Protein AF-A0A7Y2G141-F1 (afdb_monomer)

Foldseek 3Di:
DDDDDDDDDDDDDPDPPQDEDEDAVVCCCVPPVVNVVLVVVLVVVCVVLVVVLVVLVVVLVVLVVCLVPCVVVDDPVRSVVSVVVSVVSVVVSVVSVVVSVVVSVVSSVVVVVVVVVVVVVVVVVVCVVVVNPYYHHDDDD

pLDDT: mean 78.7, std 19.79, range [36.88, 98.44]

Mean predicted aligned error: 12.47 Å

Secondary structure (DSSP, 8-state):
-------------------EEEEEHHHHHHH-HHHHHHHHHHHHHHHHHHHHHHHHHHHHHHHHHHHHHHTTTS-HHHHHHHHHHHHHHHHHHHHHHHHHHHHHHHHHHHHHHHHHHHHHHHHHHHHHHHT-SEEEEET--

Nearest PDB structures (foldseek):
  4kqt-assembly1_A  TM=7.259E-01  e=3.154E-01  Caulobacter vibrioides CB15
  8akw-assembly1_0  TM=6.455E-01  e=3.241E+00  Synechocystis sp. PCC 6803
  8akz-assembly1_0  TM=5.932E-01  e=3.241E+00  Synechocystis sp. PCC 6803
  7o3z-assembly1_F  TM=3.683E-01  e=3.446E+00  Synechocystis sp. PCC 6803 substr. Kazusa

Structure (mmCIF, N/CA/C/O backbone):
data_AF-A0A7Y2G141-F1
#
_entry.id   AF-A0A7Y2G141-F1
#
loop_
_atom_site.group_PDB
_atom_site.id
_atom_site.type_symbol
_atom_site.label_atom_id
_atom_site.label_alt_id
_atom_site.label_comp_id
_atom_site.label_asym_id
_atom_site.label_entity_id
_atom_site.label_seq_id
_atom_site.pdbx_PDB_ins_code
_atom_site.Cartn_x
_atom_site.Cartn_y
_atom_site.Cartn_z
_atom_site.occupancy
_atom_site.B_iso_or_equiv
_atom_site.auth_seq_id
_atom_site.auth_comp_id
_atom_site.auth_asym_id
_atom_site.auth_atom_id
_atom_site.pdbx_PDB_model_num
ATOM 1 N N . MET A 1 1 ? -0.539 25.732 -52.200 1.00 42.53 1 MET A N 1
ATOM 2 C CA . MET A 1 1 ? 0.700 25.735 -53.005 1.00 42.53 1 MET A CA 1
ATOM 3 C C . MET A 1 1 ? 1.497 26.969 -52.633 1.00 42.53 1 MET A C 1
ATOM 5 O O . MET A 1 1 ? 1.049 28.062 -52.943 1.00 42.53 1 MET A O 1
ATOM 9 N N . ILE A 1 2 ? 2.608 26.811 -51.914 1.00 39.62 2 ILE A N 1
ATOM 10 C CA . ILE A 1 2 ? 3.557 27.898 -51.635 1.00 39.62 2 ILE A CA 1
ATOM 11 C C . ILE A 1 2 ? 4.900 27.417 -52.178 1.00 39.62 2 ILE A C 1
ATOM 13 O O . ILE A 1 2 ? 5.389 26.365 -51.773 1.00 39.62 2 ILE A O 1
ATOM 17 N N . ALA A 1 3 ? 5.412 28.136 -53.173 1.00 44.03 3 ALA A N 1
ATOM 18 C CA . ALA A 1 3 ? 6.659 27.841 -53.862 1.00 44.03 3 ALA A CA 1
ATOM 19 C C . ALA A 1 3 ? 7.844 28.388 -53.052 1.00 44.03 3 ALA A C 1
ATOM 21 O O . ALA A 1 3 ? 7.824 29.548 -52.644 1.00 44.03 3 ALA A O 1
ATOM 22 N N . LEU A 1 4 ? 8.866 27.556 -52.833 1.00 39.16 4 LEU A N 1
ATOM 23 C CA . LEU A 1 4 ? 10.118 27.924 -52.172 1.00 39.16 4 LEU A CA 1
ATOM 24 C C . LEU A 1 4 ? 11.226 27.993 -53.231 1.00 39.16 4 LEU A C 1
ATOM 26 O O . LEU A 1 4 ? 11.647 26.973 -53.770 1.00 39.16 4 LEU A O 1
ATOM 30 N N . THR A 1 5 ? 11.672 29.202 -53.562 1.00 44.91 5 THR A N 1
ATOM 31 C CA . THR A 1 5 ? 12.818 29.456 -54.447 1.00 44.91 5 THR A CA 1
ATOM 32 C C . THR A 1 5 ? 14.131 29.237 -53.697 1.00 44.91 5 THR A C 1
ATOM 34 O O . THR A 1 5 ? 14.418 29.949 -52.737 1.00 44.91 5 THR A O 1
ATOM 37 N N . ALA A 1 6 ? 14.931 28.271 -54.156 1.00 43.62 6 ALA A N 1
ATOM 38 C CA . ALA A 1 6 ? 16.275 27.984 -53.664 1.00 43.62 6 ALA A CA 1
ATOM 39 C C . ALA A 1 6 ? 17.331 28.697 -54.528 1.00 43.62 6 ALA A C 1
ATOM 41 O O . ALA A 1 6 ? 17.389 28.486 -55.738 1.00 43.62 6 ALA A O 1
ATOM 42 N N . ALA A 1 7 ? 18.179 29.520 -53.906 1.00 47.19 7 ALA A N 1
ATOM 43 C CA . ALA A 1 7 ? 19.407 30.029 -54.513 1.00 47.19 7 ALA A CA 1
ATOM 44 C C . ALA A 1 7 ? 20.588 29.184 -54.008 1.00 47.19 7 ALA A C 1
ATOM 46 O O . ALA A 1 7 ? 20.893 29.193 -52.817 1.00 47.19 7 ALA A O 1
ATOM 47 N N . MET A 1 8 ? 21.220 28.427 -54.910 1.00 47.16 8 MET A N 1
ATOM 48 C CA . MET A 1 8 ? 22.413 27.624 -54.625 1.00 47.16 8 MET A CA 1
ATOM 49 C C . MET A 1 8 ? 23.687 28.452 -54.822 1.00 47.16 8 MET A C 1
ATOM 51 O O . MET A 1 8 ? 23.939 28.961 -55.912 1.00 47.16 8 MET A O 1
ATOM 55 N N . LEU A 1 9 ? 24.521 28.513 -53.785 1.00 45.03 9 LEU A N 1
ATOM 56 C CA . LEU A 1 9 ? 25.952 28.805 -53.889 1.00 45.03 9 LEU A CA 1
ATOM 57 C C . LEU A 1 9 ? 26.710 27.493 -53.629 1.00 45.03 9 LEU A C 1
ATOM 59 O O . LEU A 1 9 ? 26.372 26.797 -52.668 1.00 45.03 9 LEU A O 1
ATOM 63 N N . PRO A 1 10 ? 27.704 27.117 -54.456 1.00 50.41 10 PRO A N 1
ATOM 64 C CA . PRO A 1 10 ? 28.407 25.857 -54.293 1.00 50.41 10 PRO A CA 1
ATOM 65 C C . PRO A 1 10 ? 29.426 26.002 -53.162 1.00 50.41 10 PRO A C 1
ATOM 67 O O . PRO A 1 10 ? 30.491 26.588 -53.336 1.00 50.41 10 PRO A O 1
ATOM 70 N N . VAL A 1 11 ? 29.097 25.459 -51.993 1.00 49.22 11 VAL A N 1
ATOM 71 C CA . VAL A 1 11 ? 30.092 25.154 -50.965 1.00 49.22 11 VAL A CA 1
ATOM 72 C C . VAL A 1 11 ? 30.460 23.692 -51.152 1.00 49.22 11 VAL A C 1
ATOM 74 O O . VAL A 1 11 ? 29.670 22.793 -50.883 1.00 49.22 11 VAL A O 1
ATOM 77 N N . THR A 1 12 ? 31.661 23.446 -51.662 1.00 50.62 12 THR A N 1
ATOM 78 C CA . THR A 1 12 ? 32.269 22.117 -51.656 1.00 50.62 12 THR A CA 1
ATOM 79 C C . THR A 1 12 ? 32.612 21.752 -50.215 1.00 50.62 12 THR A C 1
ATOM 81 O O . THR A 1 12 ? 33.692 22.092 -49.733 1.00 50.62 12 THR A O 1
ATOM 84 N N . SER A 1 13 ? 31.699 21.077 -49.513 1.00 39.25 13 SER A N 1
ATOM 85 C CA . SER A 1 13 ? 32.043 20.342 -48.297 1.00 39.25 13 SER A CA 1
ATOM 86 C C . SER A 1 13 ? 32.337 18.888 -48.651 1.00 39.25 13 SER A C 1
ATOM 88 O O . SER A 1 13 ? 31.442 18.132 -49.019 1.00 39.25 13 SER A O 1
ATOM 90 N N . LEU A 1 14 ? 33.593 18.481 -48.485 1.00 45.84 14 LEU A N 1
ATOM 91 C CA . LEU A 1 14 ? 33.931 17.094 -48.175 1.00 45.84 14 LEU A CA 1
ATOM 92 C C . LEU A 1 14 ? 33.525 16.851 -46.717 1.00 45.84 14 LEU A C 1
ATOM 94 O O . LEU A 1 14 ? 34.340 16.943 -45.806 1.00 45.84 14 LEU A O 1
ATOM 98 N N . ALA A 1 15 ? 32.238 16.621 -46.498 1.00 39.22 15 ALA A N 1
ATOM 99 C CA . ALA A 1 15 ? 31.701 16.124 -45.245 1.00 39.22 15 ALA A CA 1
ATOM 100 C C . ALA A 1 15 ? 30.844 14.920 -45.624 1.00 39.22 15 ALA A C 1
ATOM 102 O O . ALA A 1 15 ? 29.933 15.058 -46.440 1.00 39.22 15 ALA A O 1
ATOM 103 N N . GLY A 1 16 ? 31.193 13.735 -45.115 1.00 40.00 16 GLY A N 1
ATOM 104 C CA . GLY A 1 16 ? 30.326 12.566 -45.242 1.00 40.00 16 GLY A CA 1
ATOM 105 C C . GLY A 1 16 ? 28.923 12.933 -44.763 1.00 40.00 16 GLY A C 1
ATOM 106 O O . GLY A 1 16 ? 28.789 13.716 -43.823 1.00 40.00 16 GLY A O 1
ATOM 107 N N . GLU A 1 17 ? 27.894 12.438 -45.448 1.00 41.75 17 GLU A N 1
ATOM 108 C CA . GLU A 1 17 ? 26.502 12.608 -45.032 1.00 41.75 17 GLU A CA 1
ATOM 109 C C . GLU A 1 17 ? 26.323 12.025 -43.626 1.00 41.75 17 GLU A C 1
ATOM 111 O O . GLU A 1 17 ? 26.118 10.828 -43.458 1.00 41.75 17 GLU A O 1
ATOM 116 N N . VAL A 1 18 ? 26.436 12.873 -42.604 1.00 49.25 18 VAL A N 1
ATOM 117 C CA . VAL A 1 18 ? 26.144 12.507 -41.219 1.00 49.25 18 VAL A CA 1
ATOM 118 C C . VAL A 1 18 ? 24.627 12.411 -41.104 1.00 49.25 18 VAL A C 1
ATOM 120 O O . VAL A 1 18 ? 23.927 13.425 -41.038 1.00 49.25 18 VAL A O 1
ATOM 123 N N . ALA A 1 19 ? 24.106 11.189 -41.111 1.00 52.50 19 ALA A N 1
ATOM 124 C CA . ALA A 1 19 ? 22.697 10.935 -40.865 1.00 52.50 19 ALA A CA 1
ATOM 125 C C . ALA A 1 19 ? 22.426 11.014 -39.350 1.00 52.50 19 ALA A C 1
ATOM 127 O O . ALA A 1 19 ? 22.930 10.208 -38.566 1.00 52.50 19 ALA A O 1
ATOM 128 N N . VAL A 1 20 ? 21.651 12.022 -38.936 1.00 50.41 20 VAL A N 1
ATOM 129 C CA . VAL A 1 20 ? 21.301 12.286 -37.530 1.00 50.41 20 VAL A CA 1
ATOM 130 C C . VAL A 1 20 ? 19.837 11.925 -37.294 1.00 50.41 20 VAL A C 1
ATOM 132 O O . VAL A 1 20 ? 18.951 12.477 -37.947 1.00 50.41 20 VAL A O 1
ATOM 135 N N . ALA A 1 21 ? 19.574 11.046 -36.324 1.00 57.22 21 ALA A N 1
ATOM 136 C CA . ALA A 1 21 ? 18.221 10.721 -35.872 1.00 57.22 21 ALA A CA 1
ATOM 137 C C . ALA A 1 21 ? 17.987 11.228 -34.442 1.00 57.22 21 ALA A C 1
ATOM 139 O O . ALA A 1 21 ? 18.823 11.055 -33.552 1.00 57.22 21 ALA A O 1
ATOM 140 N N . VAL A 1 22 ? 16.828 11.851 -34.215 1.00 54.06 22 VAL A N 1
ATOM 141 C CA . VAL A 1 22 ? 16.408 12.347 -32.897 1.00 54.06 22 VAL A CA 1
ATOM 142 C C . VAL A 1 22 ? 15.292 11.455 -32.370 1.00 54.06 22 VAL A C 1
ATOM 144 O O . VAL A 1 22 ? 14.218 11.384 -32.969 1.00 54.06 22 VAL A O 1
ATOM 147 N N . VAL A 1 23 ? 15.531 10.797 -31.235 1.00 61.09 23 VAL A N 1
ATOM 148 C CA . VAL A 1 23 ? 14.531 9.960 -30.563 1.00 61.09 23 VAL A CA 1
ATOM 149 C C . VAL A 1 23 ? 14.004 10.702 -29.339 1.00 61.09 23 VAL A C 1
ATOM 151 O O . VAL A 1 23 ? 14.758 11.092 -28.446 1.00 61.09 23 VAL A O 1
ATOM 154 N N . ASN A 1 24 ? 12.686 10.907 -29.292 1.00 60.88 24 ASN A N 1
ATOM 155 C CA . ASN A 1 24 ? 12.017 11.490 -28.133 1.00 60.88 24 ASN A CA 1
ATOM 156 C C . ASN A 1 24 ? 11.654 10.381 -27.137 1.00 60.88 24 ASN A C 1
ATOM 158 O O . ASN A 1 24 ? 10.618 9.720 -27.258 1.00 60.88 24 ASN A O 1
ATOM 162 N N . VAL A 1 25 ? 12.527 10.186 -26.152 1.00 60.34 25 VAL A N 1
ATOM 163 C CA . VAL A 1 25 ? 12.424 9.114 -25.154 1.00 60.34 25 VAL A CA 1
ATOM 164 C C . VAL A 1 25 ? 11.235 9.339 -24.216 1.00 60.34 25 VAL A C 1
ATOM 166 O O . VAL A 1 25 ? 10.553 8.387 -23.842 1.00 60.34 25 VAL A O 1
ATOM 169 N N . VAL A 1 26 ? 10.918 10.599 -23.898 1.00 56.59 26 VAL A N 1
ATOM 170 C CA . VAL A 1 26 ? 9.785 10.967 -23.030 1.00 56.59 26 VAL A CA 1
ATOM 171 C C . VAL A 1 26 ? 8.453 10.569 -23.665 1.00 56.59 26 VAL A C 1
ATOM 173 O O . VAL A 1 26 ? 7.585 10.014 -22.995 1.00 56.59 26 VAL A O 1
ATOM 176 N N . ARG A 1 27 ? 8.302 10.805 -24.972 1.00 58.94 27 ARG A N 1
ATOM 177 C CA . ARG A 1 27 ? 7.084 10.464 -25.714 1.00 58.94 27 ARG A CA 1
ATOM 178 C C . ARG A 1 27 ? 6.933 8.953 -25.915 1.00 58.94 27 ARG A C 1
ATOM 180 O O . ARG A 1 27 ? 5.830 8.429 -25.810 1.00 58.94 27 ARG A O 1
ATOM 187 N N . LEU A 1 28 ? 8.040 8.236 -26.115 1.00 59.88 28 LEU A N 1
ATOM 188 C CA . LEU A 1 28 ? 8.058 6.769 -26.102 1.00 59.88 28 LEU A CA 1
ATOM 189 C C . LEU A 1 28 ? 7.650 6.207 -24.730 1.00 59.88 28 LEU A C 1
ATOM 191 O O . LEU A 1 28 ? 6.858 5.278 -24.671 1.00 59.88 28 LEU A O 1
ATOM 195 N N . GLN A 1 29 ? 8.098 6.789 -23.618 1.00 58.94 29 GLN A N 1
ATOM 196 C CA . GLN A 1 29 ? 7.715 6.323 -22.277 1.00 58.94 29 GLN A CA 1
ATOM 197 C C . GLN A 1 29 ? 6.241 6.567 -21.913 1.00 58.94 29 GLN A C 1
ATOM 199 O O . GLN A 1 29 ? 5.701 5.870 -21.055 1.00 58.94 29 GLN A O 1
ATOM 204 N N . THR A 1 30 ? 5.570 7.547 -22.518 1.00 61.16 30 THR A N 1
ATOM 205 C CA . THR A 1 30 ? 4.162 7.855 -22.214 1.00 61.16 30 THR A CA 1
ATOM 206 C C . THR A 1 30 ? 3.180 7.242 -23.207 1.00 61.16 30 THR A C 1
ATOM 208 O O . THR A 1 30 ? 2.083 6.860 -22.797 1.00 61.16 30 THR A O 1
ATOM 211 N N . GLU A 1 31 ? 3.562 7.114 -24.480 1.00 64.12 31 GLU A N 1
ATOM 212 C CA . GLU A 1 31 ? 2.684 6.657 -25.565 1.00 64.12 31 GLU A CA 1
ATOM 213 C C . GLU A 1 31 ? 2.975 5.215 -26.027 1.00 64.12 31 GLU A C 1
ATOM 215 O O . GLU A 1 31 ? 2.173 4.651 -26.774 1.00 64.12 31 GLU A O 1
ATOM 220 N N . ALA A 1 32 ? 4.077 4.578 -25.597 1.00 70.25 32 ALA A N 1
ATOM 221 C CA . ALA A 1 32 ? 4.384 3.219 -26.043 1.00 70.25 32 ALA A CA 1
ATOM 222 C C . ALA A 1 32 ? 3.396 2.183 -25.469 1.00 70.25 32 ALA A C 1
ATOM 224 O O . ALA A 1 32 ? 3.213 2.097 -24.247 1.00 70.25 32 ALA A O 1
ATOM 225 N N . PRO A 1 33 ? 2.814 1.309 -26.312 1.00 72.12 33 PRO A N 1
ATOM 226 C CA . PRO A 1 33 ? 1.886 0.269 -25.866 1.00 72.12 33 PRO A CA 1
ATOM 227 C C . PRO A 1 33 ? 2.528 -0.724 -24.882 1.00 72.12 33 PRO A C 1
ATOM 229 O O . PRO A 1 33 ? 1.832 -1.285 -24.033 1.00 72.12 33 PRO A O 1
ATOM 232 N N . GLN A 1 34 ? 3.856 -0.896 -24.921 1.00 71.56 34 GLN A N 1
ATOM 233 C CA . GLN A 1 34 ? 4.595 -1.714 -23.954 1.00 71.56 34 GLN A CA 1
ATOM 234 C C . GLN A 1 34 ? 4.447 -1.192 -22.513 1.00 71.56 34 GLN A C 1
ATOM 236 O O . GLN A 1 34 ? 4.331 -1.988 -21.581 1.00 71.56 34 GLN A O 1
ATOM 241 N N . VAL A 1 35 ? 4.364 0.128 -22.315 1.00 74.06 35 VAL A N 1
ATOM 242 C CA . VAL A 1 35 ? 4.212 0.747 -20.984 1.00 74.06 35 VAL A CA 1
ATOM 243 C C . VAL A 1 35 ? 2.831 0.458 -20.401 1.00 74.06 35 VAL A C 1
ATOM 245 O O . VAL A 1 35 ? 2.702 0.173 -19.209 1.00 74.06 35 VAL A O 1
ATOM 248 N N . ALA A 1 36 ? 1.787 0.474 -21.233 1.00 78.56 36 ALA A N 1
ATOM 249 C CA . ALA A 1 36 ? 0.441 0.094 -20.809 1.00 78.56 36 ALA A CA 1
ATOM 250 C C . ALA A 1 36 ? 0.387 -1.379 -20.368 1.00 78.56 36 ALA A C 1
ATOM 252 O O . ALA A 1 36 ? -0.192 -1.692 -19.326 1.00 78.56 36 ALA A O 1
ATOM 253 N N . HIS A 1 37 ? 1.053 -2.272 -21.106 1.00 82.94 37 HIS A N 1
ATOM 254 C CA . HIS A 1 37 ? 1.115 -3.691 -20.756 1.00 82.94 37 HIS A CA 1
ATOM 255 C C . HIS A 1 37 ? 1.860 -3.934 -19.433 1.00 82.94 37 HIS A C 1
ATOM 257 O O . HIS A 1 37 ? 1.419 -4.737 -18.605 1.00 82.94 37 HIS A O 1
ATOM 263 N N . VAL A 1 38 ? 2.964 -3.220 -19.208 1.00 82.81 38 VAL A N 1
ATOM 264 C CA . VAL A 1 3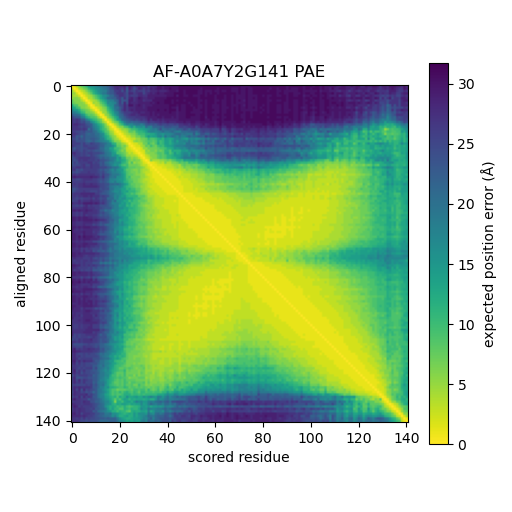8 ? 3.711 -3.232 -17.944 1.00 82.81 38 VAL A CA 1
ATOM 265 C C . VAL A 1 38 ? 2.827 -2.796 -16.777 1.00 82.81 38 VAL A C 1
ATOM 267 O O . VAL A 1 38 ? 2.765 -3.481 -15.755 1.00 82.81 38 VAL A O 1
ATOM 270 N N . ARG A 1 39 ? 2.091 -1.691 -16.934 1.00 80.06 39 ARG A N 1
ATOM 271 C CA . ARG A 1 39 ? 1.195 -1.175 -15.890 1.00 80.06 39 ARG A CA 1
ATOM 272 C C . ARG A 1 39 ? 0.104 -2.176 -15.524 1.00 80.06 39 ARG A C 1
ATOM 274 O O . ARG A 1 39 ? -0.143 -2.379 -14.339 1.00 80.06 39 ARG A O 1
ATOM 281 N N . GLU A 1 40 ? -0.518 -2.829 -16.505 1.00 86.88 40 GLU A N 1
ATOM 282 C CA . GLU A 1 40 ? -1.543 -3.845 -16.235 1.00 86.88 40 GLU A CA 1
ATOM 283 C C . GLU A 1 40 ? -0.970 -5.101 -15.569 1.00 86.88 40 GLU A C 1
ATOM 285 O O . GLU A 1 40 ? -1.596 -5.650 -14.660 1.00 86.88 40 GLU A O 1
ATOM 290 N N . LYS A 1 41 ? 0.244 -5.525 -15.946 1.00 87.69 41 LYS A N 1
ATOM 291 C CA . LYS A 1 41 ? 0.939 -6.636 -15.282 1.00 87.69 41 LYS A CA 1
ATOM 292 C C . LYS A 1 41 ? 1.223 -6.313 -13.814 1.00 87.69 41 LYS A C 1
ATOM 294 O O . LYS A 1 41 ? 0.838 -7.086 -12.942 1.00 87.69 41 LYS A O 1
ATOM 299 N N . ILE A 1 42 ? 1.813 -5.148 -13.539 1.00 85.56 42 ILE A N 1
ATOM 300 C CA . ILE A 1 42 ? 2.081 -4.683 -12.170 1.00 85.56 42 ILE A CA 1
ATOM 301 C C . ILE A 1 42 ? 0.767 -4.597 -11.387 1.00 85.56 42 ILE A C 1
ATOM 303 O O . ILE A 1 42 ? 0.663 -5.128 -10.286 1.00 85.56 42 ILE A O 1
ATOM 307 N N . LYS A 1 43 ? -0.285 -4.010 -11.967 1.00 86.00 43 LYS A N 1
ATOM 308 C CA . LYS A 1 43 ? -1.607 -3.954 -11.333 1.00 86.00 43 LYS A CA 1
ATOM 309 C C . LYS A 1 43 ? -2.104 -5.346 -10.949 1.00 86.00 43 LYS A C 1
ATOM 311 O O . LYS A 1 43 ? -2.553 -5.530 -9.824 1.00 86.00 43 LYS A O 1
ATOM 316 N N . ALA A 1 44 ? -1.999 -6.330 -11.843 1.00 90.81 44 ALA A N 1
ATOM 317 C CA . ALA A 1 44 ? -2.385 -7.711 -11.559 1.00 90.81 44 ALA A CA 1
ATOM 318 C C . ALA A 1 44 ? -1.578 -8.336 -10.402 1.00 90.81 44 ALA A C 1
ATOM 320 O O . ALA A 1 44 ? -2.183 -8.993 -9.555 1.00 90.81 44 ALA A O 1
ATOM 321 N N . GLU A 1 45 ? -0.265 -8.081 -10.321 1.00 90.00 45 GLU A N 1
ATOM 322 C CA . GLU A 1 45 ? 0.612 -8.546 -9.227 1.00 90.00 45 GLU A CA 1
ATOM 323 C C . GLU A 1 45 ? 0.150 -8.033 -7.847 1.00 90.00 45 GLU A C 1
ATOM 325 O O . GLU A 1 45 ? 0.265 -8.743 -6.844 1.00 90.00 45 GLU A O 1
ATOM 330 N N . PHE A 1 46 ? -0.430 -6.829 -7.789 1.00 94.12 46 PHE A N 1
ATOM 331 C CA . PHE A 1 46 ? -0.832 -6.185 -6.534 1.00 94.12 46 PHE A CA 1
ATOM 332 C C . PHE A 1 46 ? -2.313 -6.340 -6.156 1.00 94.12 46 PHE A C 1
ATOM 334 O O . PHE A 1 46 ? -2.653 -6.109 -4.992 1.00 94.12 46 PHE A O 1
ATOM 341 N N . ARG A 1 47 ? -3.186 -6.823 -7.056 1.00 93.31 47 ARG A N 1
ATOM 342 C CA . ARG A 1 47 ? -4.643 -6.965 -6.805 1.00 93.31 47 ARG A CA 1
ATOM 343 C C . ARG A 1 47 ? -4.982 -7.694 -5.505 1.00 93.31 47 ARG A C 1
ATOM 345 O O . ARG A 1 47 ? -5.873 -7.275 -4.771 1.00 93.31 47 ARG A O 1
ATOM 352 N N . ALA A 1 48 ? -4.286 -8.791 -5.208 1.00 93.69 48 ALA A N 1
ATOM 353 C CA . ALA A 1 48 ? -4.550 -9.571 -3.998 1.00 93.69 48 ALA A CA 1
ATOM 354 C C . ALA A 1 48 ? -4.231 -8.779 -2.717 1.00 93.69 48 ALA A C 1
ATOM 356 O O . ALA A 1 48 ? -4.960 -8.866 -1.726 1.00 93.69 48 ALA A O 1
ATOM 357 N N . ARG A 1 49 ? -3.157 -7.979 -2.737 1.00 93.75 49 ARG A N 1
ATOM 358 C CA . ARG A 1 49 ? -2.765 -7.134 -1.603 1.00 93.75 49 ARG A CA 1
ATOM 359 C C . ARG A 1 49 ? -3.705 -5.940 -1.457 1.00 93.75 49 ARG A C 1
ATOM 361 O O . ARG A 1 49 ? -4.127 -5.656 -0.344 1.00 93.75 49 ARG A O 1
ATOM 368 N N . GLU A 1 50 ? -4.109 -5.320 -2.563 1.00 93.88 50 GLU A N 1
ATOM 369 C CA . GLU A 1 50 ? -5.129 -4.261 -2.578 1.00 93.88 50 GLU A CA 1
ATOM 370 C C . GLU A 1 50 ? -6.451 -4.742 -1.962 1.00 93.88 50 GLU A C 1
ATOM 372 O O . GLU A 1 50 ? -6.998 -4.084 -1.075 1.00 93.88 50 GLU A O 1
ATOM 377 N N . ALA A 1 51 ? -6.928 -5.928 -2.352 1.00 95.69 51 ALA A N 1
ATOM 378 C CA . ALA A 1 51 ? -8.142 -6.524 -1.792 1.00 95.69 51 ALA A CA 1
ATOM 379 C C . ALA A 1 51 ? -8.025 -6.776 -0.278 1.00 95.69 51 ALA A C 1
ATOM 381 O O . ALA A 1 51 ? -8.960 -6.505 0.483 1.00 95.69 51 ALA A O 1
ATOM 382 N N . LYS A 1 52 ? -6.858 -7.245 0.184 1.00 95.12 52 LYS A N 1
ATOM 383 C CA . LYS A 1 52 ? -6.573 -7.428 1.613 1.00 95.12 52 LYS A CA 1
ATOM 384 C C . LYS A 1 52 ? -6.610 -6.097 2.370 1.00 95.12 52 LYS A C 1
ATOM 386 O O . LYS A 1 52 ? -7.272 -6.016 3.404 1.00 95.12 52 LYS A O 1
ATOM 391 N N . THR A 1 53 ? -5.958 -5.061 1.848 1.00 95.88 53 THR A N 1
ATOM 392 C CA . THR A 1 53 ? -5.949 -3.713 2.436 1.00 95.88 53 THR A CA 1
ATOM 393 C C . THR A 1 53 ? -7.355 -3.101 2.467 1.00 95.88 53 THR A C 1
ATOM 395 O O . THR A 1 53 ? -7.742 -2.505 3.473 1.00 95.88 53 THR A O 1
ATOM 398 N N . SER A 1 54 ? -8.167 -3.311 1.423 1.00 96.56 54 SER A N 1
ATOM 399 C CA . SER A 1 54 ? -9.581 -2.899 1.394 1.00 96.56 54 SER A CA 1
ATOM 400 C C . SER A 1 54 ? -10.395 -3.595 2.485 1.00 96.56 54 SER A C 1
ATOM 402 O O . SER A 1 54 ? -11.090 -2.945 3.262 1.00 96.56 54 SER A O 1
ATOM 404 N N . THR A 1 55 ? -10.234 -4.913 2.621 1.00 97.44 55 THR A N 1
ATOM 405 C CA . THR A 1 55 ? -10.915 -5.697 3.664 1.00 97.44 55 THR A CA 1
ATOM 406 C C . THR A 1 55 ? -10.531 -5.209 5.066 1.00 97.44 55 THR A C 1
ATOM 408 O O . THR A 1 55 ? -11.376 -5.080 5.951 1.00 97.44 55 THR A O 1
ATOM 411 N N . GLN A 1 56 ? -9.251 -4.902 5.290 1.00 96.88 56 GLN A N 1
ATOM 412 C CA . GLN A 1 56 ? -8.774 -4.347 6.560 1.00 96.88 56 GLN A CA 1
ATOM 413 C C . GLN A 1 56 ? -9.380 -2.966 6.853 1.00 96.88 56 GLN A C 1
ATOM 415 O O . GLN A 1 56 ? -9.750 -2.695 7.996 1.00 96.88 56 GLN A O 1
ATOM 420 N N . GLN A 1 57 ? -9.517 -2.112 5.835 1.00 98.00 57 GLN A N 1
ATOM 421 C CA . GLN A 1 57 ? -10.188 -0.817 5.959 1.00 98.00 57 GLN A CA 1
ATOM 422 C C . GLN A 1 57 ? -11.662 -0.980 6.346 1.00 98.00 57 GLN A C 1
ATOM 424 O O . GLN A 1 57 ? -12.133 -0.300 7.257 1.00 98.00 57 GLN A O 1
ATOM 429 N N . GLU A 1 58 ? -12.381 -1.900 5.705 1.00 98.19 58 GLU A N 1
ATOM 430 C CA . GLU A 1 58 ? -13.778 -2.197 6.035 1.00 98.19 58 GLU A CA 1
ATOM 431 C C . GLU A 1 58 ? -13.932 -2.688 7.479 1.00 98.19 58 GLU A C 1
ATOM 433 O O . GLU A 1 58 ? -14.810 -2.212 8.197 1.00 98.19 58 GLU A O 1
ATOM 438 N N . GLN A 1 59 ? -13.044 -3.571 7.945 1.00 97.62 59 GLN A N 1
ATOM 439 C CA . GLN A 1 59 ? -13.045 -4.044 9.334 1.00 97.62 59 GLN A CA 1
ATOM 440 C C . GLN A 1 59 ? -12.833 -2.905 10.335 1.00 97.62 59 GLN A C 1
ATOM 442 O O . GLN A 1 59 ? -13.524 -2.842 11.351 1.00 97.62 59 GLN A O 1
ATOM 447 N N . VAL A 1 60 ? -11.895 -1.992 10.059 1.00 98.38 60 VAL A N 1
ATOM 448 C CA . VAL A 1 60 ? -11.687 -0.800 10.894 1.00 98.38 60 VAL A CA 1
ATOM 449 C C . VAL A 1 60 ? -12.963 0.038 10.945 1.00 98.38 60 VAL A C 1
ATOM 451 O O . VAL A 1 60 ? -13.423 0.366 12.036 1.00 98.38 60 VAL A O 1
ATOM 454 N N . ASN A 1 61 ? -13.579 0.308 9.792 1.00 98.12 61 ASN A N 1
ATOM 455 C CA . ASN A 1 61 ? -14.805 1.102 9.708 1.00 98.12 61 ASN A CA 1
ATOM 456 C C . ASN A 1 61 ? -15.959 0.445 10.485 1.00 98.12 61 ASN A C 1
ATOM 458 O O . ASN A 1 61 ? -16.706 1.124 11.186 1.00 98.12 61 ASN A O 1
ATOM 462 N N . GLN A 1 62 ? -16.100 -0.881 10.402 1.00 98.12 62 GLN A N 1
ATOM 463 C CA . GLN A 1 62 ? -17.112 -1.628 11.152 1.00 98.12 62 GLN A CA 1
ATOM 464 C C . GLN A 1 62 ? -16.905 -1.514 12.666 1.00 98.12 62 GLN A C 1
ATOM 466 O O . GLN A 1 62 ? -17.874 -1.318 13.400 1.00 98.12 62 GLN A O 1
ATOM 471 N N . LEU A 1 63 ? -15.659 -1.606 13.141 1.00 97.75 63 LEU A N 1
ATOM 472 C CA . LEU A 1 63 ? -15.335 -1.466 14.563 1.00 97.75 63 LEU A CA 1
ATOM 473 C C . LEU A 1 63 ? -15.567 -0.037 15.062 1.00 97.75 63 LEU A C 1
ATOM 475 O O . LEU A 1 63 ? -16.106 0.143 16.151 1.00 97.75 63 LEU A O 1
ATOM 479 N N . GLU A 1 64 ? -15.217 0.972 14.263 1.00 97.75 64 GLU A N 1
ATOM 480 C CA . GLU A 1 64 ? -15.495 2.378 14.574 1.00 97.75 64 GLU A CA 1
ATOM 481 C C . GLU A 1 64 ? -16.997 2.641 14.662 1.00 97.75 64 GLU A C 1
ATOM 483 O O . GLU A 1 64 ? -17.473 3.217 15.638 1.00 97.75 64 GLU A O 1
ATOM 488 N N . GLN A 1 65 ? -17.767 2.148 13.693 1.00 97.88 65 GLN A N 1
ATOM 489 C CA . GLN A 1 65 ? -19.219 2.251 13.732 1.00 97.88 65 GLN A CA 1
ATOM 490 C C . GLN A 1 65 ? -19.831 1.502 14.919 1.00 97.88 65 GLN A C 1
ATOM 492 O O . GLN A 1 65 ? -20.787 1.992 15.514 1.00 97.88 65 GLN A O 1
ATOM 497 N N . LYS A 1 66 ? -19.299 0.326 15.273 1.00 96.19 66 LYS A N 1
ATOM 498 C CA . LYS A 1 66 ? -19.728 -0.421 16.461 1.00 96.19 66 LYS A CA 1
ATOM 499 C C . LYS A 1 66 ? -19.482 0.394 17.726 1.00 96.19 66 LYS A C 1
ATOM 501 O O . LYS A 1 66 ? -20.390 0.543 18.532 1.00 96.19 66 LYS A O 1
ATOM 506 N N . LEU A 1 67 ? -18.282 0.956 17.873 1.00 96.81 67 LEU A N 1
ATOM 507 C CA . LEU A 1 67 ? -17.945 1.808 19.008 1.00 96.81 67 LEU A CA 1
ATOM 508 C C . LEU A 1 67 ? -18.887 3.013 19.101 1.00 96.81 67 LEU A C 1
ATOM 510 O O . LEU A 1 67 ? -19.301 3.351 20.199 1.00 96.81 67 LEU A O 1
ATOM 514 N N . LEU A 1 68 ? -19.227 3.644 17.973 1.00 96.00 68 LEU A N 1
ATOM 515 C CA . LEU A 1 68 ? -20.140 4.789 17.939 1.00 96.00 68 LEU A CA 1
ATOM 516 C C . LEU A 1 68 ? -21.577 4.410 18.318 1.00 96.00 68 LEU A C 1
ATOM 518 O O . LEU A 1 68 ? -22.189 5.112 19.114 1.00 96.00 68 LEU A O 1
ATOM 522 N N . ARG A 1 69 ? -22.112 3.315 17.761 1.00 96.38 69 ARG A N 1
ATOM 523 C CA . ARG A 1 69 ? -23.500 2.884 18.002 1.00 96.38 69 ARG A CA 1
ATOM 524 C C . ARG A 1 69 ? -23.716 2.324 19.401 1.00 96.38 69 ARG A C 1
ATOM 526 O O . ARG A 1 69 ? -24.733 2.606 20.020 1.00 96.38 69 ARG A O 1
ATOM 533 N N . ASP A 1 70 ? -22.763 1.543 19.893 1.00 94.75 70 ASP A N 1
ATOM 534 C CA . ASP A 1 70 ? -22.949 0.754 21.109 1.00 94.75 70 ASP A CA 1
ATOM 535 C C . ASP A 1 70 ? -22.344 1.445 22.344 1.00 94.75 70 ASP A C 1
ATOM 537 O O . ASP A 1 70 ? -22.386 0.879 23.434 1.00 94.75 70 ASP A O 1
ATOM 541 N N . ARG A 1 71 ? -21.782 2.662 22.211 1.00 92.94 71 ARG A N 1
ATOM 542 C CA . ARG A 1 71 ? -21.037 3.350 23.286 1.00 92.94 71 ARG A CA 1
ATOM 543 C C . ARG A 1 71 ? -21.811 3.447 24.596 1.00 92.94 71 ARG A C 1
ATOM 545 O O . ARG A 1 71 ? -21.203 3.299 25.656 1.00 92.94 71 ARG A O 1
ATOM 552 N N . GLU A 1 72 ? -23.103 3.741 24.504 1.00 92.50 72 GLU A N 1
ATOM 553 C CA . GLU A 1 72 ? -24.002 3.930 25.649 1.00 92.50 72 GLU A CA 1
ATOM 554 C C . GLU A 1 72 ? -24.326 2.608 26.358 1.00 92.50 72 GLU A C 1
ATOM 556 O O . GLU A 1 7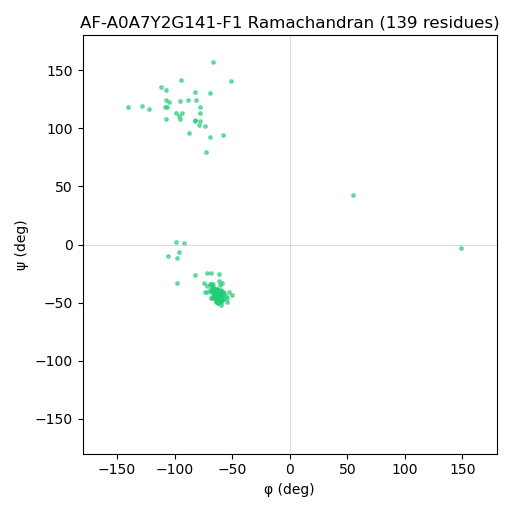2 ? -24.598 2.602 27.554 1.00 92.50 72 GLU A O 1
ATOM 561 N N . ASN A 1 73 ? -24.225 1.487 25.639 1.00 94.88 73 ASN A N 1
ATOM 562 C CA . ASN A 1 73 ? -24.468 0.140 26.156 1.00 94.88 73 ASN A CA 1
ATOM 563 C C . ASN A 1 73 ? -23.175 -0.578 26.592 1.00 94.88 73 ASN A C 1
ATOM 565 O O . ASN A 1 73 ? -23.238 -1.684 27.123 1.00 94.88 73 ASN A O 1
ATOM 569 N N . MET A 1 74 ? -22.003 0.017 26.348 1.00 94.25 74 MET A N 1
ATOM 570 C CA . MET A 1 74 ? -20.693 -0.545 26.688 1.00 94.25 74 MET A CA 1
ATOM 571 C C . MET A 1 74 ? -20.200 -0.049 28.045 1.00 94.25 74 MET A C 1
ATOM 573 O O . MET A 1 74 ? -20.271 1.143 28.352 1.00 94.25 74 MET A O 1
ATOM 577 N N . SER A 1 75 ? -19.565 -0.938 28.810 1.00 96.56 75 SER A N 1
ATOM 578 C CA . SER A 1 75 ? -18.754 -0.510 29.950 1.00 96.56 75 SER A CA 1
ATOM 579 C C . SER A 1 75 ? -17.514 0.267 29.486 1.00 96.56 75 SER A C 1
ATOM 581 O O . SER A 1 75 ? -17.005 0.084 28.375 1.00 96.56 75 SER A O 1
ATOM 583 N N . ASP A 1 76 ? -16.955 1.107 30.359 1.00 95.00 76 ASP A N 1
ATOM 584 C CA . ASP A 1 76 ? -15.739 1.866 30.035 1.00 95.00 76 ASP A CA 1
ATOM 585 C C . ASP A 1 76 ? -14.532 0.962 29.737 1.00 95.00 76 ASP A C 1
ATOM 587 O O . ASP A 1 76 ? -13.681 1.302 28.910 1.00 95.00 76 ASP A O 1
ATOM 591 N N . ALA A 1 77 ? -14.459 -0.211 30.373 1.00 96.62 77 ALA A N 1
ATOM 592 C CA . ALA A 1 77 ? -13.412 -1.194 30.110 1.00 96.62 77 ALA A CA 1
ATOM 593 C C . ALA A 1 77 ? -13.522 -1.776 28.689 1.00 96.62 77 ALA A C 1
ATOM 595 O O . ALA A 1 77 ? -12.516 -1.857 27.976 1.00 96.62 77 ALA A O 1
ATOM 596 N N . GLU A 1 78 ? -14.735 -2.127 28.255 1.00 96.62 78 GLU A N 1
ATOM 597 C CA . GLU A 1 78 ? -15.006 -2.634 26.906 1.00 96.62 78 GLU A CA 1
ATOM 598 C C . GLU A 1 78 ? -14.757 -1.564 25.843 1.00 96.62 78 GLU A C 1
ATOM 600 O O . GLU A 1 78 ? -14.044 -1.823 24.871 1.00 96.62 78 GLU A O 1
ATOM 605 N N . ALA A 1 79 ? -15.253 -0.341 26.060 1.00 96.62 79 ALA A N 1
ATOM 606 C CA . ALA A 1 79 ? -15.040 0.781 25.149 1.00 96.62 79 ALA A CA 1
ATOM 607 C C . ALA A 1 79 ? -13.541 1.077 24.969 1.00 96.62 79 ALA A C 1
ATOM 609 O O . ALA A 1 79 ? -13.059 1.231 23.844 1.00 96.62 79 ALA A O 1
ATOM 610 N N . LYS A 1 80 ? -12.769 1.079 26.063 1.00 97.12 80 LYS A N 1
ATOM 611 C CA . LYS A 1 80 ? -11.315 1.296 26.026 1.00 97.12 80 LYS A CA 1
ATOM 612 C C . LYS A 1 80 ? -10.571 0.157 25.328 1.00 97.12 80 LYS A C 1
ATOM 614 O O . LYS A 1 80 ? -9.587 0.410 24.631 1.00 97.12 80 LYS A O 1
ATOM 619 N N . SER A 1 81 ? -11.015 -1.087 25.506 1.00 97.25 81 SER A N 1
ATOM 620 C CA . SER A 1 81 ? -10.463 -2.244 24.792 1.00 97.25 81 SER A CA 1
ATOM 621 C C . SER A 1 81 ? -10.700 -2.127 23.282 1.00 97.25 81 SER A C 1
ATOM 623 O O . SER A 1 81 ? -9.75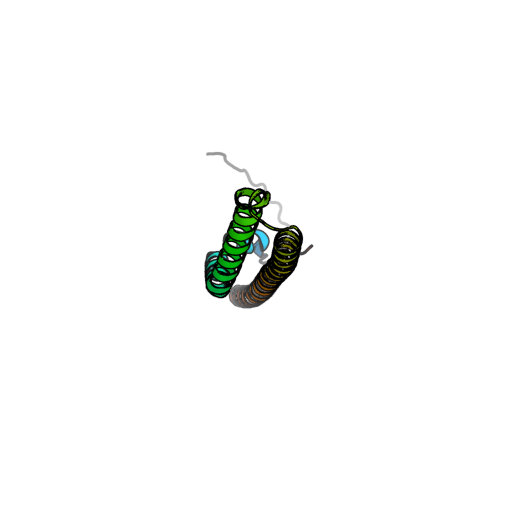4 -2.216 22.497 1.00 97.25 81 SER A O 1
ATOM 625 N N . LEU A 1 82 ? -11.933 -1.804 22.878 1.00 97.50 82 LEU A N 1
ATOM 626 C CA . LEU A 1 82 ? -12.309 -1.617 21.477 1.00 97.50 82 LEU A CA 1
ATOM 627 C C . LEU A 1 82 ? -11.548 -0.453 20.824 1.00 97.50 82 LEU A C 1
ATOM 629 O O . LEU A 1 82 ? -11.025 -0.597 19.721 1.00 97.50 82 LEU A O 1
ATOM 633 N N . GLN A 1 83 ? -11.393 0.675 21.522 1.00 97.69 83 GLN A N 1
ATOM 634 C CA . GLN A 1 83 ? -10.580 1.806 21.055 1.00 97.69 83 GLN A CA 1
ATOM 635 C C . GLN A 1 83 ? -9.113 1.424 20.816 1.00 97.69 83 GLN A C 1
ATOM 637 O O . GLN A 1 83 ? -8.507 1.863 19.835 1.00 97.69 83 GLN A O 1
ATOM 642 N N . ARG A 1 84 ? -8.523 0.602 21.695 1.00 98.19 84 ARG A N 1
ATOM 643 C CA . ARG A 1 84 ? -7.149 0.105 21.517 1.00 98.19 84 ARG A CA 1
ATOM 644 C C . ARG A 1 84 ? -7.035 -0.816 20.307 1.00 98.19 84 ARG A C 1
ATOM 646 O O . ARG A 1 84 ? -6.071 -0.673 19.555 1.00 98.19 84 ARG A O 1
ATOM 653 N N . ASP A 1 85 ? -7.999 -1.713 20.103 1.00 97.88 85 ASP A N 1
ATOM 654 C CA . ASP A 1 85 ? -8.020 -2.600 18.934 1.00 97.88 85 ASP A CA 1
ATOM 655 C C . ASP A 1 85 ? -8.142 -1.798 17.630 1.00 97.88 85 ASP A C 1
ATOM 657 O O . ASP A 1 85 ? -7.320 -1.961 16.728 1.00 97.88 85 ASP A O 1
ATOM 661 N N . ILE A 1 86 ? -9.074 -0.838 17.568 1.00 98.38 86 ILE A N 1
ATOM 662 C CA . ILE A 1 86 ? -9.217 0.085 16.430 1.00 98.38 86 ILE A CA 1
ATOM 663 C C . ILE A 1 86 ? -7.891 0.795 16.146 1.00 98.38 86 ILE A C 1
ATOM 665 O O . ILE A 1 86 ? -7.416 0.785 15.011 1.00 98.38 86 ILE A O 1
ATOM 669 N N . ARG A 1 87 ? -7.244 1.366 17.172 1.00 98.44 87 ARG A N 1
ATOM 670 C CA . ARG A 1 87 ? -5.958 2.059 17.007 1.00 98.44 87 ARG A CA 1
ATOM 671 C C . ARG A 1 87 ? -4.869 1.131 16.468 1.00 98.44 87 ARG A C 1
ATOM 673 O O . ARG A 1 87 ? -4.121 1.527 15.577 1.00 98.44 87 ARG A O 1
ATOM 680 N N . SER A 1 88 ? -4.789 -0.096 16.983 1.00 98.38 88 SER A N 1
ATOM 681 C CA . SER A 1 88 ? -3.824 -1.096 16.516 1.00 98.38 88 SER A CA 1
ATOM 682 C C . SER A 1 88 ? -4.061 -1.468 15.050 1.00 98.38 88 SER A C 1
ATOM 684 O O . SER A 1 88 ? -3.119 -1.505 14.258 1.00 98.38 88 SER A O 1
ATOM 686 N N . ARG A 1 89 ? -5.321 -1.688 14.663 1.00 98.19 89 ARG A N 1
ATOM 687 C CA . ARG A 1 89 ? -5.699 -2.028 13.286 1.00 98.19 89 ARG A CA 1
ATOM 688 C C . ARG A 1 89 ? -5.456 -0.881 12.316 1.00 98.19 89 ARG A C 1
ATOM 690 O O . ARG A 1 89 ? -4.960 -1.141 11.226 1.00 98.19 89 ARG A O 1
ATOM 697 N N . LYS A 1 90 ? -5.723 0.365 12.718 1.00 98.25 90 LYS A N 1
ATOM 698 C CA . LYS A 1 90 ? -5.409 1.557 11.913 1.00 98.25 90 LYS A CA 1
ATOM 699 C C . LYS A 1 90 ? -3.917 1.671 11.627 1.00 98.25 90 LYS A C 1
ATOM 701 O O . LYS A 1 90 ? -3.551 1.866 10.479 1.00 98.25 90 LYS A O 1
ATOM 706 N N . LEU A 1 91 ? -3.064 1.470 12.634 1.00 98.31 91 LEU A N 1
ATOM 707 C CA . LEU A 1 91 ? -1.613 1.496 12.432 1.00 98.31 91 LEU A CA 1
ATOM 708 C C . LEU A 1 91 ? -1.150 0.395 11.467 1.00 98.31 91 LEU A C 1
ATOM 710 O O . LEU A 1 91 ? -0.375 0.653 10.556 1.00 98.31 91 LEU A O 1
ATOM 714 N N . ARG A 1 92 ? -1.655 -0.834 11.635 1.00 97.62 92 ARG A N 1
ATOM 715 C CA . ARG A 1 92 ? -1.332 -1.943 10.720 1.00 97.62 92 ARG A CA 1
ATOM 716 C C . ARG A 1 92 ? -1.796 -1.669 9.292 1.00 97.62 92 ARG A C 1
ATOM 718 O O . ARG A 1 92 ? -1.096 -2.033 8.357 1.00 97.62 92 ARG A O 1
ATOM 725 N N . LEU A 1 93 ? -2.973 -1.066 9.138 1.00 97.94 93 LEU A N 1
ATOM 726 C CA . LEU A 1 93 ? -3.523 -0.696 7.842 1.00 97.94 93 LEU A CA 1
ATOM 727 C C . LEU A 1 93 ? -2.681 0.386 7.162 1.00 97.94 93 LEU A C 1
ATOM 729 O O . LEU A 1 93 ? -2.429 0.274 5.968 1.00 97.94 93 LEU A O 1
ATOM 733 N N . GLU A 1 94 ? -2.239 1.396 7.909 1.00 97.38 94 GLU A N 1
ATOM 734 C CA . GLU A 1 94 ? -1.379 2.453 7.374 1.00 97.38 94 GLU A CA 1
ATOM 735 C C . GLU A 1 94 ? -0.047 1.881 6.891 1.00 97.38 94 GLU A C 1
ATOM 737 O O . GLU A 1 94 ? 0.297 2.038 5.724 1.00 97.38 94 GLU A O 1
ATOM 742 N N . ASN A 1 95 ? 0.619 1.084 7.730 1.00 97.75 95 ASN A N 1
ATOM 743 C CA . ASN A 1 95 ? 1.862 0.415 7.350 1.00 97.75 95 ASN A CA 1
ATOM 744 C C . ASN A 1 95 ? 1.679 -0.462 6.097 1.00 97.75 95 ASN A C 1
ATOM 746 O O . ASN A 1 95 ? 2.520 -0.452 5.205 1.00 97.75 95 ASN A O 1
ATOM 750 N N . ALA A 1 96 ? 0.566 -1.200 5.999 1.00 95.88 96 ALA A N 1
ATOM 751 C CA . ALA A 1 96 ? 0.275 -2.037 4.834 1.00 95.88 96 ALA A CA 1
ATOM 752 C C . ALA A 1 96 ? 0.018 -1.217 3.557 1.00 95.88 96 ALA A C 1
ATOM 754 O O . ALA A 1 96 ? 0.364 -1.664 2.464 1.00 95.88 96 ALA A O 1
ATOM 755 N N . LYS A 1 97 ? -0.588 -0.026 3.672 1.00 95.06 97 LYS A N 1
ATOM 756 C CA . LYS A 1 97 ? -0.757 0.905 2.545 1.00 95.06 97 LYS A CA 1
ATOM 757 C C . LYS A 1 97 ? 0.586 1.474 2.100 1.00 95.06 97 LYS A C 1
ATOM 759 O O . LYS A 1 97 ? 0.859 1.489 0.904 1.00 95.06 97 LYS A O 1
ATOM 764 N N . GLU A 1 98 ? 1.422 1.904 3.040 1.00 96.56 98 GLU A N 1
ATOM 765 C CA . GLU A 1 98 ? 2.754 2.437 2.746 1.00 96.56 98 GLU A CA 1
ATOM 766 C C . GLU A 1 98 ? 3.651 1.395 2.067 1.00 96.56 98 GLU A C 1
ATOM 768 O O . GLU A 1 98 ? 4.275 1.698 1.049 1.00 96.56 98 GLU A O 1
ATOM 773 N N . GLU A 1 99 ? 3.667 0.163 2.582 1.00 95.50 99 GLU A N 1
ATOM 774 C CA . GLU A 1 99 ? 4.397 -0.967 1.996 1.00 95.50 99 GLU A CA 1
ATOM 775 C C . GLU A 1 99 ? 3.906 -1.260 0.574 1.00 95.50 99 GLU A C 1
ATOM 777 O O . GLU A 1 99 ? 4.705 -1.326 -0.356 1.00 95.50 99 GLU A O 1
ATOM 782 N N . LEU A 1 100 ? 2.586 -1.344 0.375 1.00 94.19 100 LEU A N 1
ATOM 783 C CA . LEU A 1 100 ? 1.986 -1.578 -0.938 1.00 94.19 100 LEU A CA 1
ATOM 784 C C . LEU A 1 100 ? 2.363 -0.491 -1.957 1.00 94.19 100 LEU A C 1
ATOM 786 O O . LEU A 1 100 ? 2.698 -0.788 -3.104 1.00 94.19 100 LEU A O 1
ATOM 790 N N . GLU A 1 101 ? 2.314 0.772 -1.542 1.00 90.56 101 GLU A N 1
ATOM 791 C CA . GLU A 1 101 ? 2.693 1.915 -2.370 1.00 90.56 101 GLU A CA 1
ATOM 792 C C . GLU A 1 101 ? 4.193 1.927 -2.689 1.00 90.56 101 GLU A C 1
ATOM 794 O O . GLU A 1 101 ? 4.589 2.226 -3.819 1.00 90.56 101 GLU A O 1
ATOM 799 N N . SER A 1 102 ? 5.032 1.593 -1.707 1.00 94.12 102 SER A N 1
ATOM 800 C CA . SER A 1 102 ? 6.480 1.483 -1.878 1.00 94.12 102 SER A CA 1
ATOM 801 C C . SER A 1 102 ? 6.842 0.369 -2.856 1.00 94.12 102 SER A C 1
ATOM 803 O O . SER A 1 102 ? 7.567 0.615 -3.821 1.00 94.12 102 SER A O 1
ATOM 805 N N . ASP A 1 103 ? 6.273 -0.819 -2.668 1.00 93.25 103 ASP A N 1
ATOM 806 C CA . ASP A 1 103 ? 6.482 -1.967 -3.544 1.00 93.25 103 ASP A CA 1
ATOM 807 C C . ASP A 1 103 ? 6.038 -1.654 -4.975 1.00 93.25 103 ASP A C 1
ATOM 809 O O . ASP A 1 103 ? 6.755 -1.948 -5.931 1.00 93.25 103 ASP A O 1
ATOM 813 N N . ARG A 1 104 ? 4.883 -0.999 -5.151 1.00 88.69 104 ARG A N 1
ATOM 814 C CA . ARG A 1 104 ? 4.401 -0.605 -6.481 1.00 88.69 104 ARG A CA 1
ATOM 815 C C . ARG A 1 104 ? 5.351 0.379 -7.160 1.00 88.69 104 ARG A C 1
ATOM 817 O O . ARG A 1 104 ? 5.607 0.241 -8.356 1.00 88.69 104 ARG A O 1
ATOM 824 N N . ARG A 1 105 ? 5.878 1.362 -6.419 1.00 88.12 105 ARG A N 1
ATOM 825 C CA . ARG A 1 105 ? 6.880 2.306 -6.941 1.00 88.12 105 ARG A CA 1
ATOM 826 C C . ARG A 1 105 ? 8.162 1.593 -7.348 1.00 88.12 105 ARG A C 1
ATOM 828 O O . ARG A 1 105 ? 8.660 1.857 -8.439 1.00 88.12 105 ARG A O 1
ATOM 835 N N . LEU A 1 106 ? 8.656 0.679 -6.515 1.00 92.25 106 LEU A N 1
ATOM 836 C CA . LEU A 1 106 ? 9.852 -0.106 -6.810 1.00 92.25 106 LEU A CA 1
ATOM 837 C C . LEU A 1 106 ? 9.662 -0.933 -8.086 1.00 92.25 106 LEU A C 1
ATOM 839 O O . LEU A 1 106 ? 10.446 -0.798 -9.019 1.00 92.25 106 LEU A O 1
ATOM 843 N N . ARG A 1 107 ? 8.572 -1.705 -8.172 1.00 90.62 107 ARG A N 1
ATOM 844 C CA . ARG A 1 107 ? 8.260 -2.537 -9.347 1.00 90.62 107 ARG A CA 1
ATOM 845 C C . ARG A 1 107 ? 8.110 -1.714 -10.621 1.00 90.62 107 ARG A C 1
ATOM 847 O O . ARG A 1 107 ? 8.571 -2.132 -11.679 1.00 90.62 107 ARG A O 1
ATOM 854 N N . LEU A 1 108 ? 7.486 -0.538 -10.532 1.00 83.81 108 LEU A N 1
ATOM 855 C CA . LEU A 1 108 ? 7.385 0.368 -11.672 1.00 83.81 108 LEU A CA 1
ATOM 856 C C . LEU A 1 108 ? 8.765 0.876 -12.100 1.00 83.81 108 LEU A C 1
ATOM 858 O O . LEU A 1 108 ? 9.053 0.868 -13.291 1.00 83.81 108 LEU A O 1
ATOM 862 N N . SER A 1 109 ? 9.613 1.282 -11.153 1.00 86.50 109 SER A N 1
ATOM 863 C CA . SER A 1 109 ? 10.976 1.734 -11.449 1.00 86.50 109 SER A CA 1
ATOM 864 C C . SER A 1 109 ? 11.796 0.640 -12.133 1.00 86.50 109 SER A C 1
ATOM 866 O O . SER A 1 109 ? 12.355 0.883 -13.197 1.00 86.50 109 SER A O 1
ATOM 868 N N . GLU A 1 110 ? 11.803 -0.576 -11.576 1.00 90.81 110 GLU A N 1
ATOM 869 C CA . GLU A 1 110 ? 12.520 -1.731 -12.135 1.00 90.81 110 GLU A CA 1
ATOM 870 C C . GLU A 1 110 ? 12.115 -2.012 -13.586 1.00 90.81 110 GLU A C 1
ATOM 872 O O . GLU A 1 110 ? 12.964 -2.243 -14.451 1.00 90.81 110 GLU A O 1
ATOM 877 N N . GLU A 1 111 ? 10.814 -1.967 -13.869 1.00 87.25 111 GLU A N 1
ATOM 878 C CA . GLU A 1 111 ? 10.300 -2.259 -15.202 1.00 87.25 111 GLU A CA 1
ATOM 879 C C . GLU A 1 111 ? 10.560 -1.109 -16.188 1.00 87.25 111 GLU A C 1
ATOM 881 O O . GLU A 1 111 ? 10.836 -1.354 -17.362 1.00 87.25 111 GLU A O 1
ATOM 886 N N . MET A 1 112 ? 10.545 0.148 -15.729 1.00 80.00 112 MET A N 1
ATOM 887 C CA . MET A 1 112 ? 10.943 1.292 -16.560 1.00 80.00 112 MET A CA 1
ATOM 888 C C . MET A 1 112 ? 12.443 1.266 -16.882 1.00 80.00 112 MET A C 1
ATOM 890 O O . MET A 1 112 ? 12.838 1.573 -18.008 1.00 80.00 112 MET A O 1
ATOM 894 N N . ASP A 1 113 ? 13.285 0.851 -15.935 1.00 86.25 113 ASP A N 1
ATOM 895 C CA . ASP A 1 113 ? 14.725 0.693 -16.158 1.00 86.25 113 ASP A CA 1
ATOM 896 C C . ASP A 1 113 ? 15.032 -0.480 -17.096 1.00 86.25 113 ASP A C 1
ATOM 898 O O . ASP A 1 113 ? 15.960 -0.422 -17.908 1.00 86.25 113 ASP A O 1
ATOM 902 N N . HIS A 1 114 ? 14.241 -1.551 -17.032 1.00 86.69 114 HIS A N 1
ATOM 903 C CA . HIS A 1 114 ? 14.287 -2.621 -18.023 1.00 86.69 114 HIS A CA 1
ATOM 904 C C . HIS A 1 114 ? 13.879 -2.120 -19.418 1.00 86.69 114 HIS A C 1
ATOM 906 O O . HIS A 1 114 ? 14.628 -2.315 -20.374 1.00 86.69 114 HIS A O 1
ATOM 912 N N . LEU A 1 115 ? 12.757 -1.400 -19.529 1.00 82.31 115 LEU A N 1
ATOM 913 C CA . LEU A 1 115 ? 12.288 -0.838 -20.798 1.00 82.31 115 LEU A CA 1
ATOM 914 C C . LEU A 1 115 ? 13.322 0.100 -21.432 1.00 82.31 115 LEU A C 1
ATOM 916 O O . LEU A 1 115 ? 13.538 0.043 -22.640 1.00 82.31 115 LEU A O 1
ATOM 920 N N . ARG A 1 116 ? 13.987 0.932 -20.622 1.00 77.62 116 ARG A N 1
ATOM 921 C CA . ARG A 1 116 ? 15.046 1.8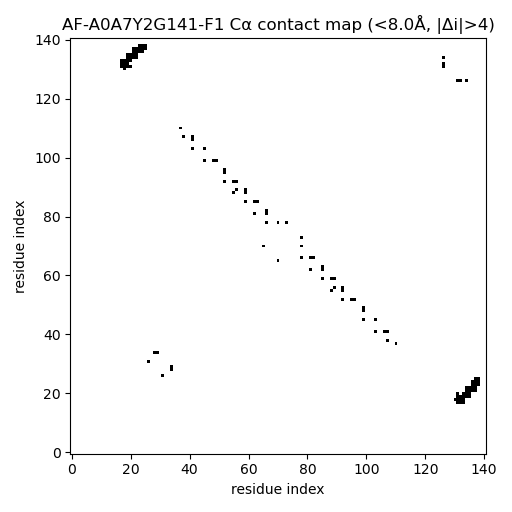33 -21.092 1.00 77.62 116 ARG A CA 1
ATOM 922 C C . ARG A 1 116 ? 16.193 1.062 -21.741 1.00 77.62 116 ARG A C 1
ATOM 924 O O . ARG A 1 116 ? 16.605 1.421 -22.834 1.00 77.62 116 ARG A O 1
ATOM 931 N N . ARG A 1 117 ? 16.667 -0.012 -21.101 1.00 84.94 117 ARG A N 1
ATOM 932 C CA . ARG A 1 117 ? 17.757 -0.849 -21.634 1.00 84.94 117 ARG A CA 1
ATOM 933 C C . ARG A 1 117 ? 17.384 -1.493 -22.965 1.00 84.94 117 ARG A C 1
ATOM 935 O O . ARG A 1 117 ? 18.140 -1.369 -23.922 1.00 84.94 117 ARG A O 1
ATOM 942 N N . VAL A 1 118 ? 16.193 -2.090 -23.040 1.00 82.25 118 VAL A N 1
ATOM 943 C CA . VAL A 1 118 ? 15.679 -2.686 -24.284 1.00 82.25 118 VAL A CA 1
ATOM 944 C C . VAL A 1 118 ? 15.577 -1.632 -25.388 1.00 82.25 118 VAL A C 1
ATOM 946 O O . VAL A 1 118 ? 15.955 -1.891 -26.527 1.00 82.25 118 VAL A O 1
ATOM 949 N N . LEU A 1 119 ? 15.107 -0.424 -25.066 1.00 76.62 119 LEU A N 1
ATOM 950 C CA . LEU A 1 119 ? 15.010 0.659 -26.040 1.00 76.62 119 LEU A CA 1
ATOM 951 C C . LEU A 1 119 ? 16.393 1.090 -26.552 1.00 76.62 119 LEU A C 1
ATOM 953 O O . LEU A 1 119 ? 16.564 1.235 -27.760 1.00 76.62 119 LEU A O 1
ATOM 957 N N . SER A 1 120 ? 17.378 1.247 -25.665 1.00 79.38 120 SER A N 1
ATOM 958 C CA . SER A 1 120 ? 18.748 1.603 -26.052 1.00 79.38 120 SER A CA 1
ATOM 959 C C . SER A 1 120 ? 19.395 0.539 -26.950 1.00 79.38 120 SER A C 1
ATOM 961 O O . SER A 1 120 ? 20.064 0.892 -27.919 1.00 79.38 120 SER A O 1
ATOM 963 N N . GLU A 1 121 ? 19.163 -0.751 -26.687 1.00 83.50 121 GLU A N 1
ATOM 964 C CA . GLU A 1 121 ? 19.645 -1.850 -27.540 1.00 83.50 121 GLU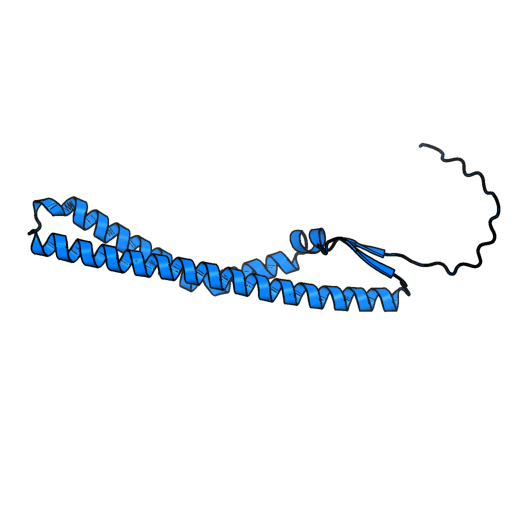 A CA 1
ATOM 965 C C . GLU A 1 121 ? 19.027 -1.801 -28.944 1.00 83.50 121 GLU A C 1
ATOM 967 O O . GLU A 1 121 ? 19.745 -1.871 -29.942 1.00 83.50 121 GLU A O 1
ATOM 972 N N . VAL A 1 122 ? 17.707 -1.607 -29.031 1.00 80.50 122 VAL A N 1
ATOM 973 C CA . VAL A 1 122 ? 16.986 -1.499 -30.311 1.00 80.50 122 VAL A CA 1
ATOM 974 C C . VAL A 1 122 ? 17.471 -0.288 -31.109 1.00 80.50 122 VAL A C 1
ATOM 976 O O . VAL A 1 122 ? 17.701 -0.390 -32.313 1.00 80.50 122 VAL A O 1
ATOM 979 N N . ILE A 1 123 ? 17.662 0.856 -30.446 1.00 75.56 123 ILE A N 1
ATOM 980 C CA . ILE A 1 123 ? 18.203 2.067 -31.072 1.00 75.56 123 ILE A CA 1
ATOM 981 C C . ILE A 1 123 ? 19.607 1.805 -31.629 1.00 75.56 123 ILE A C 1
ATOM 983 O O . ILE A 1 123 ? 19.881 2.177 -32.769 1.00 75.56 123 ILE A O 1
ATOM 987 N N . ALA A 1 124 ? 20.481 1.144 -30.865 1.00 79.44 124 ALA A N 1
ATOM 988 C CA . ALA A 1 124 ? 21.829 0.807 -31.316 1.00 79.44 124 ALA A CA 1
ATOM 989 C C . ALA A 1 124 ? 21.815 -0.151 -32.521 1.00 79.44 124 ALA A C 1
ATOM 991 O O . ALA A 1 124 ? 22.612 0.005 -33.448 1.00 79.44 124 ALA A O 1
ATOM 992 N N . GLU A 1 125 ? 20.898 -1.122 -32.550 1.00 81.25 125 GLU A N 1
ATOM 993 C CA . GLU A 1 125 ? 20.738 -2.026 -33.692 1.00 81.25 125 GLU A CA 1
ATOM 994 C C . GLU A 1 125 ? 20.280 -1.276 -34.954 1.00 81.25 125 GLU A C 1
ATOM 996 O O . GLU A 1 125 ? 20.844 -1.476 -36.034 1.00 81.25 125 GLU A O 1
ATOM 1001 N N . VAL A 1 126 ? 19.297 -0.379 -34.821 1.00 78.38 126 VAL A N 1
ATOM 1002 C CA . VAL A 1 126 ? 18.804 0.454 -35.930 1.00 78.38 126 VAL A CA 1
ATOM 1003 C C . VAL A 1 126 ? 19.895 1.401 -36.428 1.00 78.38 126 VAL A C 1
ATOM 1005 O O . VAL A 1 126 ? 20.126 1.468 -37.633 1.00 78.38 126 VAL A O 1
ATOM 1008 N N . ALA A 1 127 ? 20.623 2.067 -35.528 1.00 76.50 127 ALA A N 1
ATOM 1009 C CA . ALA A 1 127 ? 21.717 2.967 -35.888 1.00 76.50 127 ALA A CA 1
ATOM 1010 C C . ALA A 1 127 ? 22.833 2.246 -36.658 1.00 76.50 127 ALA A C 1
ATOM 1012 O O . ALA A 1 127 ? 23.281 2.738 -37.692 1.00 76.50 127 ALA A O 1
ATOM 1013 N N . ASN A 1 128 ? 23.223 1.042 -36.222 1.00 78.94 128 ASN A N 1
ATOM 1014 C CA . ASN A 1 128 ? 24.198 0.218 -36.940 1.00 78.94 128 ASN A CA 1
ATOM 1015 C C . ASN A 1 128 ? 23.692 -0.215 -38.324 1.00 78.94 128 ASN A C 1
ATOM 1017 O O . ASN A 1 128 ? 24.456 -0.224 -39.290 1.00 78.94 128 ASN A O 1
ATOM 1021 N N . ARG A 1 129 ? 22.406 -0.576 -38.437 1.00 75.31 129 ARG A N 1
ATOM 1022 C CA . ARG A 1 129 ? 21.793 -1.003 -39.703 1.00 75.31 129 ARG A CA 1
ATOM 1023 C C . ARG A 1 129 ? 21.686 0.143 -40.708 1.00 75.31 129 ARG A C 1
ATOM 1025 O O . ARG A 1 129 ? 21.944 -0.066 -41.891 1.00 75.31 129 ARG A O 1
ATOM 1032 N N . GLU A 1 130 ? 21.320 1.332 -40.241 1.00 74.75 130 GLU A N 1
ATOM 1033 C CA . GLU A 1 130 ? 21.123 2.523 -41.074 1.00 74.75 130 GLU A CA 1
ATOM 1034 C C . GLU A 1 130 ? 22.380 3.397 -41.205 1.00 74.75 130 GLU A C 1
ATOM 1036 O O . GLU A 1 130 ? 22.348 4.401 -41.910 1.00 74.75 130 GLU A O 1
ATOM 1041 N N . LYS A 1 131 ? 23.505 2.987 -40.596 1.00 72.50 131 LYS A N 1
ATOM 1042 C CA . LYS A 1 131 ? 24.778 3.730 -40.572 1.00 72.50 131 LYS A CA 1
ATOM 1043 C C . LYS A 1 131 ? 24.611 5.159 -40.039 1.00 72.50 131 LYS A C 1
ATOM 1045 O O . LYS A 1 131 ? 25.153 6.107 -40.600 1.00 72.50 131 LYS A O 1
ATOM 1050 N N . LEU A 1 132 ? 23.827 5.308 -38.975 1.00 67.25 132 LEU A N 1
ATOM 1051 C CA . LEU A 1 132 ? 23.626 6.589 -38.304 1.00 67.25 132 LEU A CA 1
ATOM 1052 C C . LEU A 1 132 ? 24.802 6.848 -37.358 1.00 67.25 132 LEU A C 1
ATOM 1054 O O . LEU A 1 132 ? 25.070 6.040 -36.470 1.00 67.25 132 LEU A O 1
ATOM 1058 N N . ASP A 1 133 ? 25.475 7.985 -37.525 1.00 53.44 133 ASP A N 1
ATOM 1059 C CA . ASP A 1 133 ? 26.661 8.336 -36.732 1.00 53.44 133 ASP A CA 1
ATOM 1060 C C . ASP A 1 133 ? 26.306 8.942 -35.363 1.00 53.44 133 ASP A C 1
ATOM 1062 O O . ASP A 1 133 ? 27.098 8.876 -34.423 1.00 53.44 133 ASP A O 1
A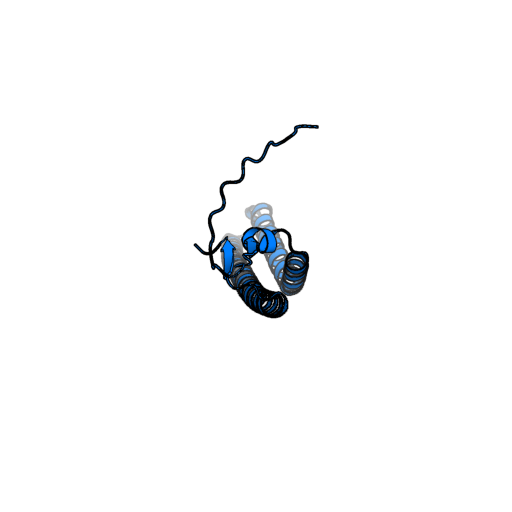TOM 1066 N N . ILE A 1 134 ? 25.124 9.564 -35.235 1.00 55.38 134 ILE A N 1
ATOM 1067 C CA . ILE A 1 134 ? 24.692 10.258 -34.014 1.00 55.38 134 ILE A CA 1
ATOM 1068 C C . ILE A 1 134 ? 23.206 9.992 -33.760 1.00 55.38 134 ILE A C 1
ATOM 1070 O O . ILE A 1 134 ? 22.344 10.406 -34.541 1.00 55.38 134 ILE A O 1
ATOM 1074 N N . VAL A 1 135 ? 22.905 9.368 -32.617 1.00 60.34 135 VAL A N 1
ATOM 1075 C CA . VAL A 1 135 ? 21.546 9.299 -32.068 1.00 60.34 135 VAL A CA 1
ATOM 1076 C C . VAL A 1 135 ? 21.446 10.226 -30.865 1.00 60.34 135 VAL A C 1
ATOM 1078 O O . VAL A 1 135 ? 22.146 10.050 -29.869 1.00 60.34 135 VAL A O 1
ATOM 1081 N N . LEU A 1 136 ? 20.574 11.228 -30.962 1.00 54.34 136 LEU A N 1
ATOM 1082 C CA . LEU A 1 136 ? 20.305 12.162 -29.873 1.00 54.34 136 LEU A CA 1
ATOM 1083 C C . LEU A 1 136 ? 19.064 11.703 -29.105 1.00 54.34 136 LEU A C 1
ATOM 1085 O O . LEU A 1 136 ? 17.942 11.779 -29.616 1.00 54.34 136 LEU A O 1
ATOM 1089 N N . GLU A 1 137 ? 19.262 11.248 -27.868 1.00 55.50 137 GLU A N 1
ATOM 1090 C CA . GLU A 1 137 ? 18.171 11.029 -26.918 1.00 55.50 137 GLU A CA 1
ATOM 1091 C C . GLU A 1 137 ? 17.739 12.373 -26.320 1.00 55.50 137 GLU A C 1
ATOM 1093 O O . GLU A 1 137 ? 18.418 12.973 -25.486 1.00 55.50 137 GLU A O 1
ATOM 1098 N N . SER A 1 138 ? 16.577 12.867 -26.745 1.00 46.81 138 SER A N 1
ATOM 1099 C CA . SER A 1 138 ? 15.935 14.014 -26.106 1.00 46.81 138 SER A CA 1
ATOM 1100 C C . SER A 1 138 ? 15.168 13.515 -24.876 1.00 46.81 138 SER A C 1
ATOM 1102 O O . SER A 1 138 ? 14.137 12.850 -25.020 1.00 46.81 138 SER A O 1
ATOM 1104 N N . GLY A 1 139 ? 15.683 13.796 -23.671 1.00 45.50 139 GLY A N 1
ATOM 1105 C CA . GLY A 1 139 ? 14.974 13.500 -22.415 1.00 45.50 139 GLY A CA 1
ATOM 1106 C C . GLY A 1 139 ? 15.813 13.152 -21.181 1.00 45.50 139 GLY A C 1
ATOM 1107 O O . GLY A 1 139 ? 15.228 12.951 -20.121 1.00 45.50 139 GLY A O 1
ATOM 1108 N N . VAL A 1 140 ? 17.143 13.073 -21.277 1.00 41.22 140 VAL A N 1
ATOM 1109 C CA . VAL A 1 140 ? 18.018 12.931 -20.099 1.00 41.22 140 VAL A CA 1
ATOM 1110 C C . VAL A 1 140 ? 18.263 14.301 -19.456 1.00 41.22 140 VAL A C 1
ATOM 1112 O O . VAL A 1 140 ? 18.992 15.126 -20.003 1.00 41.22 140 VAL A O 1
ATOM 1115 N N . THR A 1 141 ? 17.633 14.537 -18.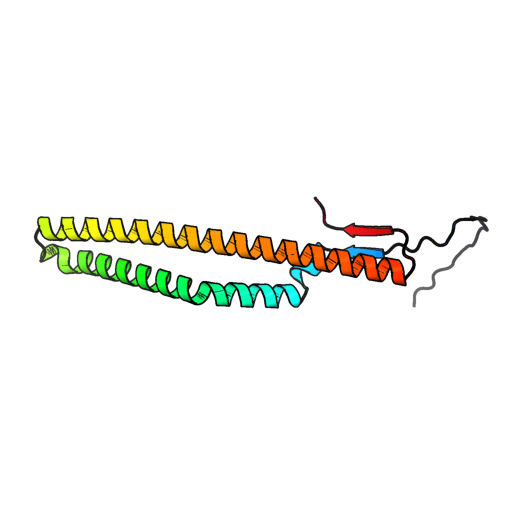305 1.00 36.88 141 THR A N 1
ATOM 1116 C CA . THR A 1 141 ? 17.992 15.577 -17.321 1.00 36.88 141 THR A CA 1
ATOM 1117 C C . THR A 1 141 ? 18.348 14.919 -16.006 1.00 36.88 141 THR A C 1
ATOM 1119 O O . THR A 1 141 ? 17.601 13.981 -15.639 1.00 36.88 141 THR A O 1
#

Solvent-accessible surface area (backbone atoms only — not comparable to full-atom values): 8362 Å² total; per-residue (Å²): 141,84,88,83,87,83,84,87,74,92,74,90,70,96,60,80,88,77,44,72,50,79,44,57,52,58,59,48,66,72,68,35,69,67,51,56,53,51,51,54,51,54,49,61,74,41,47,66,56,53,53,50,53,51,53,52,50,52,53,47,52,52,52,52,51,46,51,67,72,42,49,89,81,43,54,73,70,56,49,52,50,52,53,50,51,46,53,53,50,50,52,53,49,50,55,52,49,52,50,53,53,50,51,51,49,51,53,49,50,55,51,51,56,49,50,50,52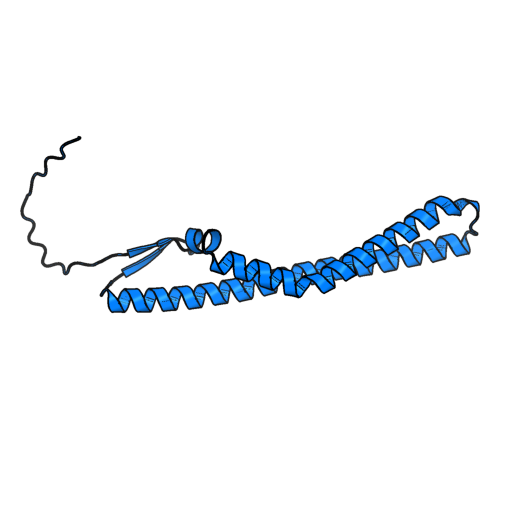,54,49,53,52,52,49,52,52,49,28,65,74,70,64,39,81,44,78,46,73,49,73,88,126

Radius of gyration: 29.6 Å; Cα contacts (8 Å, |Δi|>4): 66; chains: 1; bounding box: 58×40×85 Å

Sequence (141 aa):
MIALTAAMLPVTSLAGEVAVAVVNVVRLQTEAPQVAHVREKIKAEFRAREAKTSTQQEQVNQLEQKLLRDRENMSDAEAKSLQRDIRSRKLRLENAKEELESDRRLRLSEEMDHLRRVLSEVIA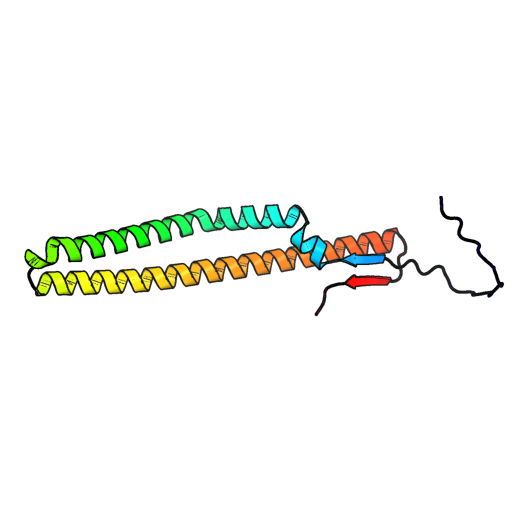EVANREKLDIVLESGVT